Protein AF-A0A812WIJ1-F1 (afdb_monomer_lite)

Structure (mmCIF, N/CA/C/O backbone):
data_AF-A0A812WIJ1-F1
#
_entry.id   AF-A0A812WIJ1-F1
#
loop_
_atom_site.group_PDB
_atom_site.id
_atom_site.type_symbol
_atom_site.label_atom_id
_atom_site.label_alt_id
_atom_site.label_comp_id
_atom_site.label_asym_id
_atom_site.label_entity_id
_atom_site.label_seq_id
_atom_site.pdbx_PDB_ins_code
_atom_site.Cartn_x
_atom_site.Cartn_y
_atom_site.Cartn_z
_atom_site.occupancy
_atom_site.B_iso_or_equiv
_atom_site.auth_seq_id
_atom_site.auth_comp_id
_atom_site.auth_asym_id
_atom_site.auth_atom_id
_atom_site.pdbx_PDB_model_num
ATOM 1 N N . MET A 1 1 ? -6.065 3.754 1.983 1.00 86.38 1 MET A N 1
ATOM 2 C CA . MET A 1 1 ? -7.152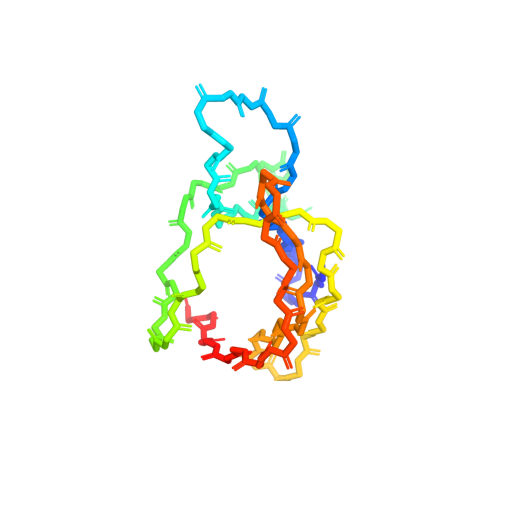 2.758 2.196 1.00 86.38 1 MET A CA 1
ATOM 3 C C . MET A 1 1 ? -7.494 2.721 3.678 1.00 86.38 1 MET A C 1
ATOM 5 O O . MET A 1 1 ? -6.648 3.157 4.444 1.00 86.38 1 MET A O 1
ATOM 9 N N . SER A 1 2 ? -8.665 2.242 4.110 1.00 86.06 2 SER A N 1
ATOM 10 C CA . SER A 1 2 ? -9.016 2.219 5.542 1.00 86.06 2 SER A CA 1
ATOM 11 C C . SER A 1 2 ? -9.737 0.946 5.976 1.00 86.06 2 SER A C 1
ATOM 13 O O . SER A 1 2 ? -10.617 0.489 5.252 1.00 86.06 2 SER A O 1
ATOM 15 N N . ASN A 1 3 ? -9.397 0.432 7.159 1.00 86.50 3 ASN A N 1
ATOM 16 C CA . ASN A 1 3 ? -10.090 -0.655 7.861 1.00 86.50 3 ASN A CA 1
ATOM 17 C C . ASN A 1 3 ? -9.928 -0.459 9.378 1.00 86.50 3 ASN A C 1
ATOM 19 O O . ASN A 1 3 ? -8.913 0.092 9.794 1.00 86.50 3 ASN A O 1
ATOM 23 N N . ASP A 1 4 ? -10.917 -0.849 10.184 1.00 88.75 4 ASP A N 1
ATOM 24 C CA . ASP A 1 4 ? -10.875 -0.800 11.659 1.00 88.75 4 ASP A CA 1
ATOM 25 C C . ASP A 1 4 ? -10.301 0.496 12.257 1.00 88.75 4 ASP A C 1
ATOM 27 O O . ASP A 1 4 ? -9.392 0.497 13.085 1.00 88.75 4 ASP A O 1
ATOM 31 N N . ASN A 1 5 ? -10.830 1.639 11.810 1.00 92.19 5 ASN A N 1
ATOM 32 C CA . ASN A 1 5 ? -10.403 2.977 12.233 1.00 92.19 5 ASN A CA 1
ATOM 33 C C . ASN A 1 5 ? -8.924 3.305 11.943 1.00 92.19 5 ASN A C 1
ATOM 35 O O . ASN A 1 5 ? -8.383 4.276 12.469 1.00 92.19 5 ASN A O 1
ATOM 39 N N . ARG A 1 6 ? -8.270 2.528 11.076 1.00 91.31 6 ARG A N 1
ATOM 40 C CA . ARG A 1 6 ? -6.912 2.769 10.593 1.00 91.31 6 ARG A CA 1
ATOM 41 C C . ARG A 1 6 ? -6.935 3.178 9.132 1.00 91.31 6 ARG A C 1
ATOM 43 O O . ARG A 1 6 ? -7.618 2.568 8.311 1.00 91.31 6 ARG A O 1
ATOM 50 N N . MET A 1 7 ? -6.165 4.204 8.792 1.00 92.62 7 MET A N 1
ATOM 51 C CA . MET A 1 7 ? -5.908 4.610 7.414 1.00 92.62 7 MET A CA 1
ATOM 52 C C . MET A 1 7 ? -4.500 4.184 7.012 1.00 92.62 7 MET A C 1
ATOM 54 O O . MET A 1 7 ? -3.531 4.671 7.572 1.00 92.62 7 MET A O 1
ATOM 58 N N . TYR A 1 8 ? -4.391 3.322 6.010 1.00 90.31 8 TYR A N 1
ATOM 59 C CA . TYR A 1 8 ? -3.137 2.803 5.473 1.00 90.31 8 TYR A CA 1
ATOM 60 C C . TYR A 1 8 ? -2.633 3.673 4.320 1.00 90.31 8 TYR A C 1
ATOM 62 O O . TYR A 1 8 ? -3.384 3.959 3.370 1.00 90.31 8 TYR A O 1
ATOM 70 N N . VAL A 1 9 ? -1.354 4.040 4.395 1.00 89.06 9 VAL A N 1
ATOM 71 C CA . VAL A 1 9 ? -0.627 4.875 3.433 1.00 89.06 9 VAL A CA 1
ATOM 72 C C . VAL A 1 9 ? 0.658 4.163 3.032 1.00 89.06 9 VAL A C 1
ATOM 74 O O . VAL A 1 9 ? 1.423 3.733 3.894 1.00 89.06 9 VAL A O 1
ATOM 77 N N . MET A 1 10 ? 0.882 4.035 1.722 1.00 86.38 10 MET A N 1
ATOM 78 C CA . MET A 1 10 ? 2.075 3.390 1.174 1.00 86.38 10 MET A CA 1
ATOM 79 C C . MET A 1 10 ? 2.651 4.163 0.001 1.00 86.38 10 MET A C 1
ATOM 81 O O . MET A 1 10 ? 1.914 4.679 -0.844 1.00 86.38 10 MET A O 1
ATOM 85 N N . GLY A 1 11 ? 3.978 4.189 -0.061 1.00 84.12 11 GLY A N 1
ATOM 86 C CA . GLY A 1 11 ? 4.724 4.936 -1.064 1.00 84.12 11 GLY A CA 1
ATOM 87 C C . GLY A 1 11 ? 4.559 6.446 -0.902 1.00 84.12 11 GLY A C 1
ATOM 88 O O . GLY A 1 11 ? 4.399 6.963 0.198 1.00 84.12 11 GLY A O 1
ATOM 89 N N . GLY A 1 12 ? 4.606 7.158 -2.025 1.00 78.94 12 GLY A N 1
ATOM 90 C CA . GLY A 1 12 ? 4.685 8.616 -2.054 1.00 78.94 12 GLY A CA 1
ATOM 91 C C . GLY A 1 12 ? 6.014 9.077 -2.645 1.00 78.94 12 GLY A C 1
ATOM 92 O O . GLY A 1 12 ? 6.800 8.277 -3.149 1.00 78.94 12 GLY A O 1
ATOM 93 N N . THR A 1 13 ? 6.241 10.386 -2.635 1.00 75.50 13 THR A N 1
ATOM 94 C CA . THR A 1 13 ? 7.449 11.016 -3.183 1.00 75.50 13 THR A CA 1
ATOM 95 C C . THR A 1 13 ? 8.099 11.843 -2.082 1.00 75.50 13 THR A C 1
ATOM 97 O O . THR A 1 13 ? 7.923 13.058 -2.043 1.00 75.50 13 THR A O 1
ATOM 100 N N . ALA A 1 14 ? 8.747 11.171 -1.132 1.00 65.94 14 ALA A N 1
ATOM 101 C CA . ALA A 1 14 ? 9.379 11.842 0.002 1.00 65.94 14 ALA A CA 1
ATOM 102 C C . ALA A 1 14 ? 10.857 12.167 -0.271 1.00 65.94 14 ALA A C 1
ATOM 104 O O . ALA A 1 14 ? 11.244 13.305 -0.057 1.00 65.94 14 ALA A O 1
ATOM 105 N N . ASP A 1 15 ? 11.638 11.235 -0.840 1.00 62.91 15 ASP A N 1
ATOM 106 C CA . ASP A 1 15 ? 13.095 11.379 -1.007 1.00 62.91 15 ASP A CA 1
ATOM 107 C C . ASP A 1 15 ? 13.644 10.633 -2.241 1.00 62.91 15 ASP A C 1
ATOM 109 O O . ASP A 1 15 ? 12.922 9.904 -2.923 1.00 62.91 15 ASP A O 1
ATOM 113 N N . THR A 1 16 ? 14.940 10.807 -2.529 1.00 59.34 16 THR A N 1
ATOM 114 C CA . THR A 1 16 ? 15.722 9.984 -3.470 1.00 59.34 16 THR A CA 1
ATOM 115 C C . THR A 1 16 ? 16.711 9.091 -2.705 1.00 59.34 16 THR A C 1
ATOM 117 O O . THR A 1 16 ? 17.676 9.630 -2.159 1.00 59.34 16 THR A O 1
ATOM 120 N N . PRO A 1 17 ? 16.552 7.752 -2.702 1.00 61.12 17 PRO A N 1
ATOM 121 C CA . PRO A 1 17 ? 15.450 6.984 -3.282 1.00 61.12 17 PRO A CA 1
ATOM 122 C C . PRO A 1 17 ? 14.171 7.069 -2.418 1.00 61.12 17 PRO A C 1
ATOM 124 O O . PRO A 1 17 ? 14.265 7.138 -1.195 1.00 61.12 17 PRO A O 1
ATOM 127 N N . PRO A 1 18 ? 12.972 7.031 -3.022 1.00 62.97 18 PRO A N 1
ATOM 128 C CA . PRO A 1 18 ? 11.714 7.039 -2.301 1.00 62.97 18 PRO A CA 1
ATOM 129 C C . PRO A 1 18 ? 11.614 5.753 -1.495 1.00 62.97 18 PRO A C 1
ATOM 131 O O . PRO A 1 18 ? 11.738 4.652 -2.040 1.00 62.97 18 PRO A O 1
ATOM 134 N N . ALA A 1 19 ? 11.384 5.885 -0.198 1.00 65.06 19 ALA A N 1
ATOM 135 C CA . ALA A 1 19 ? 11.084 4.749 0.648 1.00 65.06 19 ALA A CA 1
ATOM 136 C C . ALA A 1 19 ? 9.661 4.247 0.346 1.00 65.06 19 ALA A C 1
ATOM 138 O O . ALA A 1 19 ? 8.722 5.038 0.201 1.00 65.06 19 ALA A O 1
ATOM 139 N N . PHE A 1 20 ? 9.495 2.929 0.200 1.00 71.56 20 PHE A N 1
ATOM 140 C CA . PHE A 1 20 ? 8.167 2.313 0.164 1.00 71.56 20 PHE A CA 1
ATOM 141 C C . PHE A 1 20 ? 7.718 1.993 1.581 1.00 71.56 20 PHE A C 1
ATOM 143 O O . PHE A 1 20 ? 7.693 0.838 2.003 1.00 71.56 20 PHE A O 1
ATOM 150 N N . ASP A 1 21 ? 7.416 3.043 2.334 1.00 77.62 21 ASP A N 1
ATOM 151 C CA . ASP A 1 21 ? 7.053 2.876 3.731 1.00 77.62 21 ASP A CA 1
ATOM 152 C C . ASP A 1 21 ? 5.594 2.466 3.872 1.00 77.62 21 ASP A C 1
ATOM 154 O O . ASP A 1 21 ? 4.717 2.926 3.140 1.00 77.62 21 ASP A O 1
ATOM 158 N N . PHE A 1 22 ? 5.348 1.602 4.849 1.00 83.06 22 PHE A N 1
ATOM 159 C CA . PHE A 1 22 ? 4.037 1.064 5.185 1.00 83.06 22 PHE A CA 1
ATOM 160 C C . PHE A 1 22 ? 3.549 1.721 6.465 1.00 83.06 22 PHE A C 1
ATOM 162 O O . PHE A 1 22 ? 3.799 1.218 7.554 1.00 83.06 22 PHE A O 1
ATOM 169 N N . ASN A 1 23 ? 2.863 2.851 6.353 1.00 87.94 23 ASN A N 1
ATOM 170 C CA . ASN A 1 23 ? 2.375 3.575 7.523 1.00 87.94 23 ASN A CA 1
ATOM 171 C C . ASN A 1 23 ? 0.869 3.400 7.682 1.00 87.94 23 ASN A C 1
ATOM 173 O O . ASN A 1 23 ? 0.137 3.231 6.700 1.00 87.94 23 ASN A O 1
ATOM 177 N N . PHE A 1 24 ? 0.390 3.504 8.920 1.00 90.62 24 PHE A N 1
ATOM 178 C CA . PHE A 1 24 ? -1.029 3.707 9.161 1.00 90.62 24 PHE A CA 1
ATOM 179 C C . PHE A 1 24 ? -1.287 4.799 10.197 1.00 90.62 24 PHE A C 1
ATOM 181 O O . PHE A 1 24 ? -0.505 5.016 11.119 1.00 90.62 24 PHE A O 1
ATOM 188 N N . PHE A 1 25 ? -2.408 5.487 10.030 1.00 92.56 25 PHE A N 1
ATOM 189 C CA . PHE A 1 25 ? -2.939 6.449 10.982 1.00 92.56 25 PHE A CA 1
ATOM 190 C C . PHE A 1 25 ? -4.085 5.802 11.755 1.00 92.56 25 PHE A C 1
ATOM 192 O O . PHE A 1 25 ? -5.063 5.380 11.139 1.00 92.56 25 PHE A O 1
ATOM 199 N N . ASP A 1 26 ? -3.967 5.715 13.078 1.00 93.06 26 ASP A N 1
ATOM 200 C CA . ASP A 1 26 ? -5.040 5.265 13.966 1.00 93.06 26 ASP A CA 1
ATOM 201 C C . ASP A 1 26 ? -5.944 6.457 14.299 1.00 93.06 26 ASP A C 1
ATOM 203 O O . ASP A 1 26 ? -5.542 7.392 14.994 1.00 93.06 26 ASP A O 1
ATOM 207 N N . ALA A 1 27 ? -7.177 6.432 13.796 1.00 93.69 27 ALA A N 1
ATOM 208 C CA . ALA A 1 27 ? -8.146 7.504 13.984 1.00 93.69 27 ALA A CA 1
ATOM 209 C C . ALA A 1 27 ? -8.785 7.512 15.384 1.00 93.69 27 ALA A C 1
ATOM 211 O O . ALA A 1 27 ? -9.462 8.477 15.731 1.00 93.69 27 ALA A O 1
ATOM 212 N N . THR A 1 28 ? -8.562 6.479 16.201 1.00 94.56 28 THR A N 1
ATOM 213 C CA . THR A 1 28 ? -8.973 6.449 17.613 1.00 94.56 28 THR A CA 1
ATOM 214 C C . THR A 1 28 ? -7.960 7.204 18.459 1.00 94.56 28 THR A C 1
ATOM 216 O O . THR A 1 28 ? -8.325 8.060 19.260 1.00 94.56 28 THR A O 1
ATOM 219 N N . ALA A 1 29 ? -6.677 6.892 18.263 1.00 94.44 29 ALA A N 1
ATOM 220 C CA . ALA A 1 29 ? -5.570 7.528 18.971 1.00 94.44 29 ALA A CA 1
ATOM 221 C C . ALA A 1 29 ? -5.174 8.888 18.370 1.00 94.44 29 ALA A C 1
ATOM 223 O O . ALA A 1 29 ? -4.419 9.631 18.993 1.00 94.44 29 ALA A O 1
ATOM 224 N N . LEU A 1 30 ? -5.667 9.204 17.165 1.00 95.50 30 LEU A N 1
ATOM 225 C CA . LEU A 1 30 ? -5.265 10.361 16.360 1.00 95.50 30 LEU A CA 1
ATOM 226 C C . LEU A 1 30 ? -3.744 10.436 16.175 1.00 95.50 30 LEU A C 1
ATOM 228 O O . LEU A 1 30 ? -3.138 11.506 16.239 1.00 95.50 30 LEU A O 1
ATOM 232 N N . ALA A 1 31 ? -3.127 9.278 15.952 1.00 94.44 31 ALA A N 1
ATOM 233 C CA . ALA A 1 31 ? -1.684 9.132 15.909 1.00 94.44 31 ALA A CA 1
ATOM 234 C C . ALA A 1 31 ? -1.246 8.276 14.722 1.00 94.44 31 ALA A C 1
ATOM 236 O O . ALA A 1 31 ? -1.915 7.322 14.322 1.00 94.44 31 ALA A O 1
ATOM 237 N N . TRP A 1 32 ? -0.080 8.612 14.179 1.00 90.69 32 TRP A N 1
ATOM 238 C CA . TRP A 1 32 ? 0.615 7.745 13.240 1.00 90.69 32 TRP A CA 1
ATOM 239 C C . TRP A 1 32 ? 1.269 6.599 13.999 1.00 90.69 32 TRP A C 1
ATOM 241 O O . TRP A 1 32 ? 1.955 6.820 14.998 1.00 90.69 32 TRP A O 1
ATOM 251 N N . SER A 1 33 ? 1.078 5.387 13.500 1.00 83.19 33 SER A N 1
ATOM 252 C CA . SER A 1 33 ? 1.846 4.229 13.923 1.00 83.19 33 SER A CA 1
ATOM 253 C C . SER A 1 33 ? 2.893 3.916 12.866 1.00 83.19 33 SER A C 1
ATOM 255 O O . SER A 1 33 ? 2.622 3.975 11.663 1.00 83.19 33 SER A O 1
ATOM 257 N N . GLY A 1 34 ? 4.091 3.581 13.341 1.00 69.75 34 GLY A N 1
ATOM 258 C CA . GLY A 1 34 ? 5.190 3.148 12.490 1.00 69.75 34 GLY A CA 1
ATOM 259 C C . GLY A 1 34 ? 4.900 1.820 11.791 1.00 69.75 34 GLY A C 1
ATOM 260 O O . GLY A 1 34 ? 3.9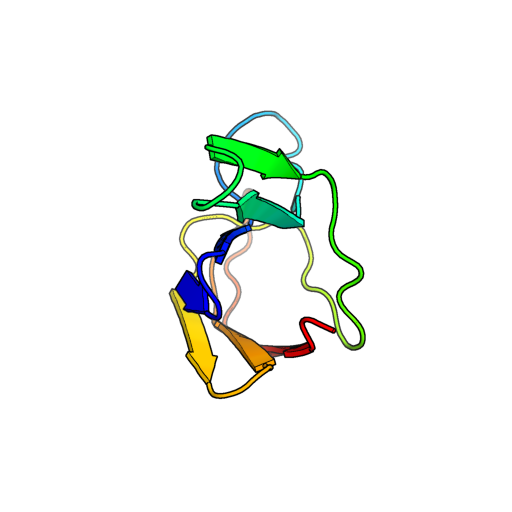24 1.136 12.108 1.00 69.75 34 GLY A O 1
ATOM 261 N N . GLN A 1 35 ? 5.787 1.510 10.844 1.00 66.12 35 GLN A N 1
ATOM 262 C CA . GLN A 1 35 ? 5.806 0.366 9.932 1.00 66.12 35 GLN A CA 1
ATOM 263 C C . GLN A 1 35 ? 4.962 -0.833 10.398 1.00 66.12 35 GLN A C 1
ATOM 265 O O . GLN A 1 35 ? 5.305 -1.492 11.379 1.00 66.12 35 GLN A O 1
ATOM 270 N N . PHE A 1 36 ? 3.863 -1.130 9.698 1.00 71.06 36 PHE A N 1
ATOM 271 C CA . PHE A 1 36 ? 3.116 -2.366 9.955 1.00 71.06 36 PHE A CA 1
ATOM 272 C C . PHE A 1 36 ? 3.788 -3.560 9.269 1.00 71.06 36 PHE A C 1
ATOM 274 O O . PHE A 1 36 ? 4.408 -3.424 8.210 1.00 71.06 36 PHE A O 1
ATOM 281 N N . PHE A 1 37 ? 3.663 -4.745 9.870 1.00 66.50 37 PHE A N 1
ATOM 282 C CA . PHE A 1 37 ? 4.220 -5.976 9.316 1.00 66.50 37 PHE A CA 1
ATOM 283 C C . PHE A 1 37 ? 3.338 -6.485 8.175 1.00 66.50 37 PHE A C 1
ATOM 285 O O . PHE A 1 37 ? 2.434 -7.291 8.371 1.00 66.50 37 PHE A O 1
ATOM 292 N N . ALA A 1 38 ? 3.618 -6.023 6.959 1.00 70.69 38 ALA A N 1
ATOM 293 C CA . ALA A 1 38 ? 3.078 -6.650 5.764 1.00 70.69 38 ALA A CA 1
ATOM 294 C C . ALA A 1 38 ? 3.683 -8.056 5.607 1.00 70.69 38 ALA A C 1
ATOM 296 O O . ALA A 1 38 ? 4.902 -8.208 5.509 1.00 70.69 38 ALA A O 1
ATOM 297 N N . THR A 1 39 ? 2.841 -9.089 5.565 1.00 74.56 39 THR A N 1
ATOM 298 C CA . THR A 1 39 ? 3.280 -10.454 5.227 1.00 74.56 39 THR A CA 1
ATOM 299 C C . THR A 1 39 ? 2.949 -10.771 3.770 1.00 74.56 39 THR A C 1
ATOM 301 O O . THR A 1 39 ? 1.862 -10.453 3.284 1.00 74.56 39 THR A O 1
ATOM 304 N N . GLY A 1 40 ? 3.896 -11.389 3.055 1.00 76.25 40 GLY A N 1
ATOM 305 C CA . GLY A 1 40 ? 3.757 -11.739 1.638 1.00 76.25 40 GLY A CA 1
ATOM 306 C C . GLY A 1 40 ? 4.753 -11.018 0.728 1.00 76.25 40 GLY A C 1
ATOM 307 O O . GLY A 1 40 ? 5.828 -10.605 1.162 1.00 76.25 40 GLY A O 1
ATOM 308 N N . ALA A 1 41 ? 4.408 -10.905 -0.557 1.00 81.31 41 ALA A N 1
ATOM 309 C CA . ALA A 1 41 ? 5.247 -10.236 -1.543 1.00 81.31 41 ALA A CA 1
ATOM 310 C C . ALA A 1 41 ? 5.078 -8.717 -1.416 1.00 81.31 41 ALA A C 1
ATOM 312 O O . ALA A 1 41 ? 4.078 -8.146 -1.854 1.00 81.31 41 ALA A O 1
ATOM 313 N N . VAL A 1 42 ? 6.063 -8.076 -0.797 1.00 80.69 42 VAL A N 1
ATOM 314 C CA . VAL A 1 42 ? 6.124 -6.623 -0.660 1.00 80.69 42 VAL A CA 1
ATOM 315 C C . VAL A 1 42 ? 6.716 -6.024 -1.944 1.00 80.69 42 VAL A C 1
ATOM 317 O O . VAL A 1 42 ? 7.759 -6.499 -2.398 1.00 80.69 42 VAL A O 1
ATOM 320 N N . PRO A 1 43 ? 6.075 -5.016 -2.560 1.00 86.12 43 PRO A N 1
ATOM 321 C CA . PRO A 1 43 ? 6.611 -4.357 -3.746 1.00 86.12 43 PRO A CA 1
ATOM 322 C C . PRO A 1 43 ? 7.887 -3.561 -3.461 1.00 86.12 43 PRO A C 1
ATOM 324 O O . PRO A 1 43 ? 8.084 -3.031 -2.370 1.00 86.12 43 PRO A O 1
ATOM 327 N N . GLU A 1 44 ? 8.701 -3.372 -4.497 1.00 85.00 44 GLU A N 1
ATOM 328 C CA . GLU A 1 44 ? 9.767 -2.370 -4.494 1.00 85.00 44 GLU A CA 1
ATOM 329 C C . GLU A 1 44 ? 9.185 -0.946 -4.459 1.00 85.00 44 GLU A C 1
ATOM 331 O O . GLU A 1 44 ? 8.030 -0.715 -4.852 1.00 85.00 44 GLU A O 1
ATOM 336 N N . SER A 1 45 ? 10.023 0.022 -4.072 1.00 85.44 45 SER A N 1
ATOM 337 C CA . SER A 1 45 ? 9.725 1.455 -4.132 1.00 85.44 45 SER A CA 1
ATOM 338 C C . SER A 1 45 ? 9.074 1.879 -5.435 1.00 85.44 45 SER A C 1
ATOM 340 O O . SER A 1 45 ? 9.579 1.610 -6.524 1.00 85.44 45 SER A O 1
ATOM 342 N N . ARG A 1 46 ? 7.924 2.549 -5.298 1.00 88.56 46 ARG A N 1
ATOM 343 C CA . ARG A 1 46 ? 7.100 3.053 -6.397 1.00 88.56 46 ARG A CA 1
ATOM 344 C C . ARG A 1 46 ? 6.173 4.177 -5.950 1.00 88.56 46 ARG A C 1
ATOM 346 O O . ARG A 1 46 ? 5.691 4.203 -4.819 1.00 88.56 46 ARG A O 1
ATOM 353 N N . PHE A 1 47 ? 5.830 5.047 -6.889 1.00 89.44 47 PHE A N 1
ATOM 354 C CA . PHE A 1 47 ? 4.787 6.064 -6.759 1.00 89.44 47 PHE A CA 1
ATOM 355 C C . PHE A 1 47 ? 3.811 5.973 -7.942 1.00 89.44 47 PHE A C 1
ATOM 357 O O . PHE A 1 47 ? 4.048 5.219 -8.887 1.00 89.44 47 PHE A O 1
ATOM 364 N N . GLN A 1 48 ? 2.685 6.695 -7.872 1.00 91.19 48 GLN A N 1
ATOM 365 C CA . GLN A 1 48 ? 1.609 6.642 -8.884 1.00 91.19 48 GLN A CA 1
ATOM 366 C C . GLN A 1 48 ? 1.063 5.223 -9.150 1.00 91.19 48 GLN A C 1
ATOM 368 O O . GLN A 1 48 ? 0.613 4.912 -10.251 1.00 91.19 48 GLN A O 1
ATOM 373 N N . HIS A 1 49 ? 1.114 4.344 -8.151 1.00 92.62 49 HIS A N 1
ATOM 374 C CA . HIS A 1 49 ? 0.480 3.032 -8.216 1.00 92.62 49 HIS A CA 1
ATOM 375 C C . HIS A 1 49 ? -1.013 3.142 -7.874 1.00 92.62 49 HIS A C 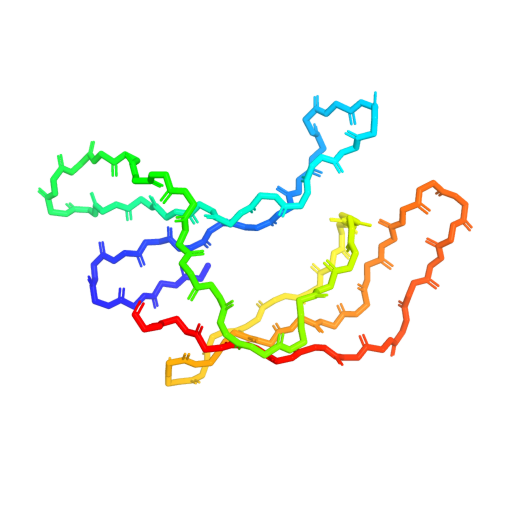1
ATOM 377 O O . HIS A 1 49 ? -1.451 4.111 -7.252 1.00 92.62 49 HIS A O 1
ATOM 383 N N . THR A 1 50 ? -1.794 2.132 -8.252 1.00 94.69 50 THR A N 1
ATOM 384 C CA . THR A 1 50 ? -3.166 1.964 -7.751 1.00 94.69 50 THR A CA 1
ATOM 385 C C . THR A 1 50 ? -3.140 1.022 -6.557 1.00 94.69 50 THR A C 1
ATOM 387 O O . THR A 1 50 ? -2.455 0.001 -6.615 1.00 94.69 50 THR A O 1
ATOM 390 N N . ALA A 1 51 ? -3.877 1.345 -5.493 1.00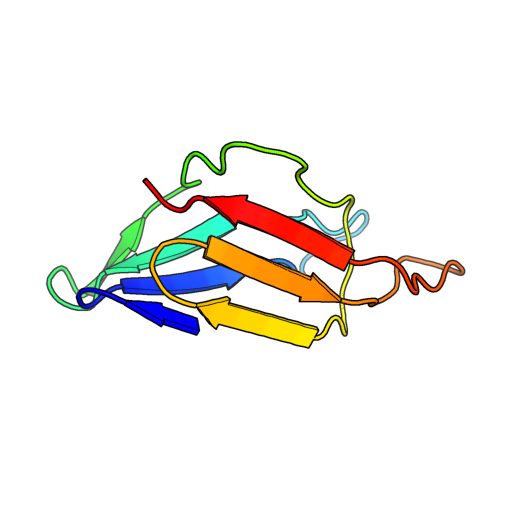 93.12 51 ALA A N 1
ATOM 391 C CA . ALA A 1 51 ? -3.986 0.491 -4.317 1.00 93.12 51 ALA A CA 1
ATOM 392 C C . ALA A 1 51 ? -5.440 0.336 -3.857 1.00 93.12 51 ALA A C 1
ATOM 394 O O . ALA A 1 51 ? -6.182 1.320 -3.793 1.00 93.12 51 ALA A O 1
ATOM 395 N N . VAL A 1 52 ? -5.831 -0.894 -3.517 1.00 94.50 52 VAL A N 1
ATOM 396 C CA . VAL A 1 52 ? -7.146 -1.221 -2.945 1.00 94.50 52 VAL A CA 1
ATOM 397 C C . VAL A 1 52 ? -6.994 -2.157 -1.750 1.00 94.50 52 VAL A C 1
ATOM 399 O O . VAL A 1 52 ? -6.056 -2.947 -1.689 1.00 94.50 52 VAL A O 1
ATOM 402 N N . LEU A 1 53 ? -7.928 -2.073 -0.805 1.00 92.50 53 LEU A N 1
ATOM 403 C CA . LEU A 1 53 ? -8.002 -2.947 0.365 1.00 92.50 53 LEU A CA 1
ATOM 404 C C . LEU A 1 53 ? -9.251 -3.821 0.247 1.00 92.50 53 LEU A C 1
ATOM 406 O O . LEU A 1 53 ? -10.345 -3.292 0.045 1.00 92.50 53 LEU A O 1
ATOM 410 N N . ILE A 1 54 ? -9.080 -5.140 0.343 1.00 92.62 54 ILE A N 1
ATOM 411 C CA . ILE A 1 54 ? -10.167 -6.125 0.297 1.00 92.62 54 ILE A CA 1
ATOM 412 C C . ILE A 1 54 ? -9.951 -7.113 1.445 1.00 92.62 54 ILE A C 1
ATOM 414 O O . ILE A 1 54 ? -8.987 -7.880 1.427 1.00 92.62 54 ILE A O 1
ATOM 418 N N . GLY A 1 55 ? -10.846 -7.092 2.438 1.00 90.38 55 GLY A N 1
ATOM 419 C CA . GLY A 1 55 ? -10.612 -7.779 3.712 1.00 90.38 55 GLY A CA 1
ATOM 420 C C . GLY A 1 55 ? -9.332 -7.258 4.365 1.00 90.38 55 GLY A C 1
ATOM 421 O O . GLY A 1 55 ? -9.096 -6.052 4.366 1.00 90.38 55 GLY A O 1
ATOM 422 N N . ASP A 1 56 ? -8.472 -8.173 4.808 1.00 89.12 56 ASP A N 1
ATOM 423 C CA . ASP A 1 56 ? -7.173 -7.851 5.417 1.00 89.12 56 ASP A CA 1
ATOM 424 C C . ASP A 1 56 ? -6.024 -7.840 4.397 1.00 89.12 56 ASP A C 1
ATOM 426 O O . ASP A 1 56 ? -4.855 -7.935 4.761 1.00 89.12 56 ASP A O 1
ATOM 430 N N . CYS A 1 57 ? -6.333 -7.761 3.101 1.00 90.12 57 CYS A N 1
ATOM 431 C CA . CYS A 1 57 ? -5.340 -7.804 2.033 1.00 90.12 57 CYS A CA 1
ATOM 432 C C . CYS A 1 57 ? -5.305 -6.493 1.253 1.00 90.12 57 CYS A C 1
ATOM 434 O O . CYS A 1 57 ? -6.310 -6.050 0.688 1.00 90.12 57 CYS A O 1
ATOM 436 N N . ILE A 1 58 ? -4.115 -5.907 1.161 1.00 91.56 58 ILE A N 1
ATOM 437 C CA . ILE A 1 58 ? -3.845 -4.763 0.298 1.00 91.56 58 ILE A CA 1
ATOM 438 C C . ILE A 1 58 ? -3.321 -5.268 -1.040 1.00 91.56 58 ILE A C 1
ATOM 440 O O . ILE A 1 58 ? -2.358 -6.032 -1.096 1.00 91.56 58 ILE A O 1
ATOM 444 N N . TYR A 1 59 ? -3.928 -4.775 -2.115 1.00 92.50 59 TYR A N 1
ATOM 445 C CA . TYR A 1 59 ? -3.532 -5.042 -3.489 1.00 92.50 59 TYR A CA 1
ATOM 446 C C . TYR A 1 59 ? -2.930 -3.788 -4.094 1.00 92.50 59 TYR A C 1
ATOM 448 O O . TYR A 1 59 ? -3.524 -2.712 -4.017 1.00 92.50 59 TYR A O 1
ATOM 456 N N . ILE A 1 60 ? -1.775 -3.937 -4.734 1.00 93.31 60 ILE A N 1
ATOM 457 C CA . ILE A 1 60 ? -1.081 -2.851 -5.424 1.00 93.31 60 ILE A CA 1
ATOM 458 C C . ILE A 1 60 ? -0.865 -3.252 -6.872 1.00 93.31 60 ILE A C 1
ATOM 460 O O . ILE A 1 60 ? -0.288 -4.304 -7.135 1.00 93.31 60 ILE A O 1
ATOM 464 N N . TYR A 1 61 ? -1.299 -2.406 -7.803 1.00 95.19 61 TYR A N 1
ATOM 465 C CA . TYR A 1 61 ? -1.087 -2.600 -9.233 1.00 95.19 61 TYR A CA 1
ATOM 466 C C . TYR A 1 61 ? -0.298 -1.440 -9.837 1.00 95.19 61 TYR A C 1
ATOM 468 O O . TYR A 1 61 ? -0.627 -0.261 -9.654 1.00 95.19 61 TYR A O 1
ATOM 476 N N . GLY A 1 62 ? 0.730 -1.809 -10.597 1.00 95.25 62 GLY A N 1
ATOM 477 C CA . GLY A 1 62 ? 1.535 -0.897 -11.389 1.00 95.25 62 GLY A CA 1
ATOM 478 C C . GLY A 1 62 ? 2.321 0.117 -10.560 1.00 95.25 62 GLY A C 1
ATOM 479 O O . GLY A 1 62 ? 2.921 -0.226 -9.536 1.00 95.25 62 GLY A O 1
ATOM 480 N N . GLY A 1 63 ? 2.336 1.361 -11.032 1.00 93.88 63 GLY A N 1
ATOM 481 C CA . GLY A 1 63 ? 3.181 2.436 -10.520 1.00 93.88 63 GLY A CA 1
ATOM 482 C C . GLY A 1 63 ? 4.509 2.536 -11.257 1.00 93.88 63 GLY A C 1
ATOM 483 O O . GLY A 1 63 ? 4.766 1.822 -12.225 1.00 93.88 63 GLY A O 1
ATOM 484 N N . ARG A 1 64 ? 5.360 3.451 -10.806 1.00 90.62 64 ARG A N 1
ATOM 485 C CA . ARG A 1 64 ? 6.667 3.698 -11.416 1.00 90.62 64 ARG A CA 1
ATOM 486 C C . ARG A 1 64 ? 7.709 4.082 -10.388 1.00 90.62 64 ARG A C 1
ATOM 488 O O . ARG A 1 64 ? 7.379 4.578 -9.309 1.00 90.62 64 ARG A O 1
ATOM 495 N N . TYR A 1 65 ? 8.961 3.883 -10.765 1.00 88.25 65 TYR A N 1
ATOM 496 C CA . TYR A 1 65 ? 10.115 4.383 -10.046 1.00 88.25 65 TYR A CA 1
ATOM 497 C C . TYR A 1 65 ? 11.240 4.710 -11.025 1.00 88.25 65 TYR A C 1
ATOM 499 O O . TYR A 1 65 ? 11.542 3.908 -11.906 1.00 88.25 65 TYR A O 1
ATOM 507 N N . ASP A 1 66 ? 11.825 5.903 -10.885 1.00 86.62 66 ASP A N 1
ATOM 508 C CA . ASP A 1 66 ? 12.784 6.458 -11.843 1.00 86.62 66 ASP A CA 1
ATOM 509 C C . ASP A 1 66 ? 12.257 6.359 -13.298 1.00 86.62 66 ASP A C 1
ATOM 511 O O . ASP A 1 66 ? 11.177 6.881 -13.601 1.00 86.62 66 ASP A O 1
ATOM 515 N N . SER A 1 67 ? 12.980 5.661 -14.175 1.00 90.56 67 SER A N 1
ATOM 516 C CA . SER A 1 67 ? 12.651 5.414 -15.581 1.00 90.56 67 SER A CA 1
ATOM 517 C C . SER A 1 67 ? 11.843 4.127 -15.804 1.00 90.56 67 SER A C 1
ATOM 519 O O . SER A 1 67 ? 11.441 3.833 -16.931 1.00 90.56 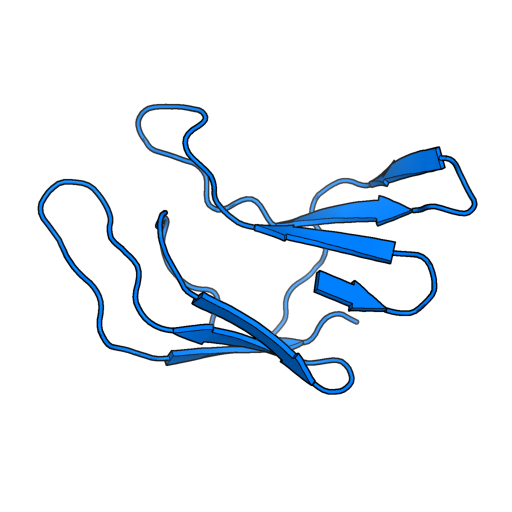67 SER A O 1
ATOM 521 N N . THR A 1 68 ? 11.561 3.367 -14.742 1.00 92.25 68 THR A N 1
ATOM 522 C CA . THR A 1 68 ? 10.862 2.078 -14.812 1.00 92.25 68 THR A CA 1
ATOM 523 C C . THR A 1 68 ? 9.375 2.237 -14.509 1.00 92.25 68 THR A C 1
ATOM 525 O O . THR A 1 68 ? 8.985 2.826 -13.500 1.00 92.25 68 THR A O 1
ATOM 528 N N . THR A 1 69 ? 8.530 1.663 -15.368 1.00 94.94 69 THR A N 1
ATOM 529 C CA . THR A 1 69 ? 7.084 1.524 -15.135 1.00 94.94 69 THR A CA 1
ATOM 530 C C . THR A 1 69 ? 6.752 0.064 -14.871 1.00 94.94 69 THR A C 1
ATOM 532 O O . THR A 1 69 ? 7.219 -0.825 -15.580 1.00 94.94 69 THR A O 1
ATOM 535 N N . TYR A 1 70 ? 5.927 -0.177 -13.862 1.00 94.56 70 TYR A N 1
ATOM 536 C CA . TYR A 1 70 ? 5.498 -1.503 -13.449 1.00 94.56 70 TYR A CA 1
ATOM 537 C C . TYR A 1 70 ? 4.076 -1.785 -13.938 1.00 94.56 70 TYR A C 1
ATOM 539 O O . TYR A 1 70 ? 3.235 -0.888 -13.991 1.00 94.56 70 TYR A O 1
ATOM 547 N N . ALA A 1 71 ? 3.800 -3.048 -14.260 1.00 94.88 71 ALA A N 1
ATOM 548 C CA . ALA A 1 71 ? 2.476 -3.531 -14.671 1.00 94.88 71 ALA A CA 1
ATOM 549 C C . ALA A 1 71 ? 2.068 -4.820 -13.934 1.00 94.88 71 ALA A C 1
ATOM 551 O O . ALA A 1 71 ? 1.106 -5.486 -14.304 1.00 94.88 71 ALA A O 1
ATOM 552 N N . HIS A 1 72 ? 2.817 -5.197 -12.900 1.00 93.88 72 HIS A N 1
ATOM 553 C CA . HIS A 1 72 ? 2.532 -6.359 -12.071 1.00 93.88 72 HIS A CA 1
ATOM 554 C C . HIS A 1 72 ? 1.728 -5.984 -10.824 1.00 93.88 72 HIS A C 1
ATOM 556 O O . HIS A 1 72 ? 1.639 -4.814 -10.436 1.00 93.88 72 HIS A O 1
ATOM 562 N N . MET A 1 73 ? 1.122 -7.007 -10.222 1.00 93.50 73 MET A N 1
ATOM 563 C CA . MET A 1 73 ? 0.274 -6.904 -9.041 1.00 93.50 73 MET A CA 1
ATOM 564 C C . MET A 1 73 ? 0.964 -7.530 -7.829 1.00 93.50 73 MET A C 1
ATOM 566 O O . MET A 1 73 ? 1.542 -8.610 -7.939 1.00 93.50 73 MET A O 1
ATOM 570 N N . TYR A 1 74 ? 0.839 -6.881 -6.676 1.00 92.25 74 TYR A N 1
ATOM 571 C CA . TYR A 1 74 ? 1.214 -7.424 -5.373 1.00 92.25 74 TYR A CA 1
ATOM 572 C C . TYR A 1 74 ? -0.007 -7.550 -4.477 1.00 92.25 74 TYR A C 1
ATOM 574 O O . TYR A 1 74 ? -0.965 -6.790 -4.615 1.00 92.25 74 TYR A O 1
ATOM 582 N N . CYS A 1 75 ? 0.073 -8.490 -3.541 1.00 90.69 75 CYS A N 1
ATOM 583 C CA . CYS A 1 75 ? -0.880 -8.666 -2.459 1.00 90.69 75 CYS A CA 1
ATOM 584 C C . CYS A 1 75 ? -0.107 -8.972 -1.175 1.00 90.69 75 CYS A C 1
ATOM 586 O O . CYS A 1 75 ? 0.749 -9.860 -1.169 1.00 90.69 75 CYS A O 1
ATOM 588 N N . PHE A 1 76 ? -0.431 -8.273 -0.093 1.00 87.94 76 PHE A N 1
ATOM 589 C CA . PHE A 1 76 ? 0.096 -8.563 1.241 1.00 87.94 76 PHE A CA 1
ATOM 590 C C . PHE A 1 76 ? -0.968 -8.310 2.305 1.00 87.94 76 PHE A C 1
ATOM 592 O O . PHE A 1 76 ? -1.891 -7.514 2.109 1.00 87.94 76 PHE A O 1
ATOM 599 N N . ASN A 1 77 ? -0.841 -9.029 3.418 1.00 86.50 77 ASN A N 1
ATOM 600 C CA . ASN A 1 77 ? -1.807 -8.996 4.506 1.00 86.50 77 ASN A CA 1
ATOM 601 C C . ASN A 1 77 ? -1.427 -7.943 5.564 1.00 86.50 77 ASN A C 1
ATOM 603 O O . ASN A 1 77 ? -0.242 -7.778 5.867 1.00 86.50 77 ASN A O 1
ATOM 607 N N . ILE A 1 78 ? -2.434 -7.253 6.101 1.00 82.81 78 ILE A N 1
ATOM 608 C CA . ILE A 1 78 ? -2.356 -6.285 7.199 1.00 82.81 78 ILE A CA 1
ATOM 609 C C . ILE A 1 78 ? -2.828 -6.922 8.518 1.00 82.81 78 ILE A C 1
ATOM 611 O O . ILE A 1 78 ? -3.909 -6.600 9.003 1.00 82.81 78 ILE A O 1
ATOM 615 N N . GLN A 1 79 ? -2.031 -7.836 9.084 1.00 68.12 79 GLN A N 1
ATOM 616 C CA . GLN A 1 79 ? -2.300 -8.398 10.419 1.00 68.12 79 GLN A CA 1
ATOM 617 C C . GLN A 1 79 ? -2.001 -7.401 11.541 1.00 68.12 79 GLN A C 1
ATOM 619 O O . GLN A 1 79 ? -0.992 -6.665 11.430 1.00 68.12 79 GLN A O 1
#

Secondary structure (DSSP, 8-state):
-EETTEEEEE--S-SSSPP--EEEEETTTTEEEP---EEE-PPPS-BS-EEEEETTEEEEE--EETTEE---EEEEEE-

Radius of gyration: 12.56 Å; chains: 1; bounding box: 27×24×35 Å

InterPro domains:
  IPR006652 Kelch repeat type 1 [PF01344] (46-78)
  IPR0159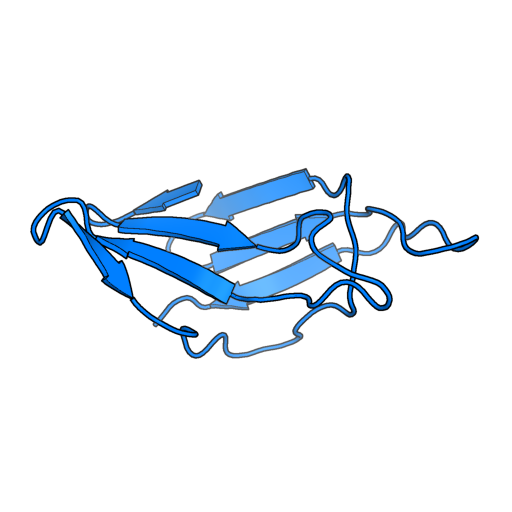15 Kelch-type beta-propeller [G3DSA:2.120.10.80] (1-79)
  IPR015915 Kelch-type beta-propeller [SSF117281] (4-78)
  IPR052124 Rab9 effector with kelch motifs [PTHR46647] (3-78)

pLDDT: mean 85.45, std 9.88, range [59.34, 95.5]

Sequence (79 aa):
MSNDNRMYVMGGTADTPPAFDFNFFDATALAWSGQFFATGAVPESRFQHTAVLIGDCIYIYGGRYDSTTYAHMYCFNIQ

Organism: Symbiodinium pilosum (NCBI:txid2952)

Foldseek 3Di:
DDDPQKDWDFADDDDVVTDRFTWIQRNVVRDIDGGFDWPFDDDDHFDPWDWDDDPQKIKTAWGDGDVDTGGDMTITGRD